Protein AF-A0A954BRY6-F1 (afdb_monomer_lite)

Structure (mmCIF, N/CA/C/O backbone):
data_AF-A0A954BRY6-F1
#
_entry.id   AF-A0A954BRY6-F1
#
loop_
_atom_site.group_PDB
_atom_site.id
_atom_site.type_symbol
_atom_site.label_atom_id
_atom_site.label_alt_id
_atom_site.label_comp_id
_atom_site.label_asym_id
_atom_site.label_entity_id
_atom_site.label_seq_id
_atom_site.pdbx_PDB_ins_code
_atom_site.Cartn_x
_atom_site.Cartn_y
_atom_site.Cartn_z
_atom_site.occupancy
_atom_site.B_iso_or_equiv
_atom_site.auth_seq_id
_atom_site.auth_comp_id
_atom_site.auth_asym_id
_atom_site.auth_atom_id
_atom_site.pdbx_PDB_model_num
ATOM 1 N N . HIS A 1 1 ? 6.129 7.386 0.259 1.00 39.84 1 HIS A N 1
ATOM 2 C CA . HIS A 1 1 ? 5.779 6.576 -0.924 1.00 39.84 1 HIS A CA 1
ATOM 3 C C . HIS A 1 1 ? 5.792 5.115 -0.520 1.00 39.84 1 HIS A C 1
ATOM 5 O O . HIS A 1 1 ? 6.694 4.724 0.211 1.00 39.84 1 HIS A O 1
ATOM 11 N N . LEU A 1 2 ? 4.766 4.359 -0.900 1.00 50.72 2 LEU A N 1
ATOM 12 C CA . LEU A 1 2 ? 4.715 2.910 -0.732 1.00 50.72 2 LEU A CA 1
ATOM 13 C C . LEU A 1 2 ? 5.018 2.281 -2.093 1.00 50.72 2 LEU A C 1
ATOM 15 O O . LEU A 1 2 ? 4.719 2.870 -3.123 1.00 50.72 2 LEU A O 1
ATOM 19 N N . ALA A 1 3 ? 5.596 1.094 -2.127 1.00 52.25 3 ALA A N 1
ATOM 20 C CA . ALA A 1 3 ? 5.706 0.333 -3.367 1.00 52.25 3 ALA A CA 1
ATOM 21 C C . ALA A 1 3 ? 5.063 -1.032 -3.137 1.00 52.25 3 ALA A C 1
ATOM 23 O O . ALA A 1 3 ? 5.158 -1.575 -2.034 1.00 52.25 3 ALA A O 1
ATOM 24 N N . LEU A 1 4 ? 4.327 -1.523 -4.138 1.00 57.06 4 LEU A N 1
ATOM 25 C CA . LEU A 1 4 ? 3.772 -2.872 -4.106 1.00 57.06 4 LEU A CA 1
ATOM 26 C C . LEU A 1 4 ? 4.875 -3.830 -4.526 1.00 57.06 4 LEU A C 1
ATOM 28 O O . LEU A 1 4 ? 5.443 -3.678 -5.605 1.00 57.06 4 LEU A O 1
ATOM 32 N N . TYR A 1 5 ? 5.147 -4.828 -3.701 1.00 57.94 5 TYR A N 1
ATOM 33 C CA . TYR A 1 5 ? 6.171 -5.816 -3.993 1.00 57.94 5 TYR A CA 1
ATOM 34 C C . TYR A 1 5 ? 5.522 -7.179 -4.233 1.00 57.94 5 TYR A C 1
ATOM 36 O O . TYR A 1 5 ? 4.689 -7.619 -3.437 1.00 57.94 5 TYR A O 1
ATOM 44 N N . ASN A 1 6 ? 5.853 -7.797 -5.369 1.00 55.78 6 ASN A N 1
ATOM 45 C CA . ASN A 1 6 ? 5.325 -9.092 -5.802 1.00 55.78 6 ASN A CA 1
ATOM 46 C C . ASN A 1 6 ? 6.016 -10.230 -5.032 1.00 55.78 6 ASN A C 1
ATOM 48 O O . ASN A 1 6 ? 7.211 -10.156 -4.762 1.00 55.78 6 ASN A O 1
ATOM 52 N N . LEU A 1 7 ? 5.258 -11.263 -4.670 1.00 46.88 7 LEU A N 1
ATOM 53 C CA . LEU A 1 7 ? 5.679 -12.320 -3.748 1.00 46.88 7 LEU A CA 1
ATOM 54 C C . LEU A 1 7 ? 5.651 -13.737 -4.303 1.00 46.88 7 LEU A C 1
ATOM 56 O O . LEU A 1 7 ? 6.231 -14.625 -3.685 1.00 46.88 7 LEU A O 1
ATOM 60 N N . THR A 1 8 ? 4.949 -13.999 -5.402 1.00 37.62 8 THR A N 1
ATOM 61 C CA . THR A 1 8 ? 4.598 -15.389 -5.737 1.00 37.62 8 THR A CA 1
ATOM 62 C C . THR A 1 8 ? 5.569 -16.076 -6.688 1.00 37.62 8 THR A C 1
ATOM 64 O O . THR A 1 8 ? 5.361 -17.241 -7.008 1.00 37.62 8 THR A O 1
ATOM 67 N N . GLY A 1 9 ? 6.638 -15.408 -7.140 1.00 37.47 9 GLY A N 1
ATOM 68 C CA . GLY A 1 9 ? 7.586 -16.010 -8.085 1.00 37.47 9 GLY A CA 1
ATOM 69 C C . GLY A 1 9 ? 6.944 -16.446 -9.410 1.00 37.47 9 GLY A C 1
ATOM 70 O O . GLY A 1 9 ? 7.569 -17.181 -10.170 1.00 37.47 9 GLY A O 1
ATOM 71 N N . ASP A 1 10 ? 5.709 -16.013 -9.696 1.00 36.56 10 ASP A N 1
ATOM 72 C CA . ASP A 1 10 ? 5.045 -16.258 -10.969 1.00 36.56 10 ASP A CA 1
ATOM 73 C C . ASP A 1 10 ? 5.555 -15.223 -11.991 1.00 36.56 10 ASP A C 1
ATOM 75 O O . ASP A 1 10 ? 5.266 -14.022 -11.856 1.00 36.56 10 ASP A O 1
ATOM 79 N N . PRO A 1 11 ? 6.320 -15.644 -13.016 1.00 33.19 11 PRO A N 1
ATOM 80 C CA . PRO A 1 11 ? 6.835 -14.739 -14.036 1.00 33.19 11 PRO A CA 1
ATOM 81 C C . PRO A 1 11 ? 5.713 -14.003 -14.786 1.00 33.19 11 PRO A C 1
ATOM 83 O O . PRO A 1 11 ? 5.933 -12.884 -15.243 1.00 33.19 11 PRO A O 1
ATOM 86 N N . GLY A 1 12 ? 4.489 -14.551 -14.850 1.00 35.12 12 GLY A N 1
ATOM 87 C CA . GLY A 1 12 ? 3.331 -13.868 -15.437 1.00 35.12 12 GLY A CA 1
ATOM 88 C C . GLY A 1 12 ? 2.906 -12.608 -14.672 1.00 35.12 12 GLY A C 1
ATOM 89 O O . GLY A 1 12 ? 2.455 -11.640 -15.280 1.00 35.12 12 GLY A O 1
ATOM 90 N N . LEU A 1 13 ? 3.119 -12.574 -13.353 1.00 38.00 13 LEU A N 1
ATOM 91 C CA . LEU A 1 13 ? 2.780 -11.442 -12.482 1.00 38.00 13 LEU A CA 1
ATOM 92 C C . LEU A 1 13 ? 3.909 -10.403 -12.388 1.00 38.00 13 LEU A C 1
ATOM 94 O O . LEU A 1 13 ? 3.647 -9.206 -12.260 1.00 38.00 13 LEU A O 1
ATOM 98 N N . GLN A 1 14 ? 5.168 -10.841 -12.513 1.00 37.81 14 GLN A N 1
ATOM 99 C CA . GLN A 1 14 ? 6.334 -9.957 -12.661 1.00 37.81 14 GLN A CA 1
ATOM 100 C C . GLN A 1 14 ? 6.226 -9.109 -13.941 1.00 37.81 14 GLN A C 1
ATOM 102 O O . GLN A 1 14 ? 6.621 -7.947 -13.953 1.00 37.81 14 GLN A O 1
ATOM 107 N N . ILE A 1 15 ? 5.617 -9.672 -14.989 1.00 37.69 15 ILE A N 1
ATOM 108 C CA . ILE A 1 15 ? 5.289 -8.991 -16.250 1.00 37.69 15 ILE A CA 1
ATOM 109 C C . ILE A 1 15 ? 4.098 -8.028 -16.085 1.00 37.69 15 ILE A C 1
ATOM 111 O O . ILE A 1 15 ? 4.031 -7.010 -16.772 1.00 37.69 15 ILE A O 1
ATOM 115 N N . GLN A 1 16 ? 3.184 -8.310 -15.153 1.00 44.75 16 GLN A N 1
ATOM 116 C CA . GLN A 1 16 ? 1.958 -7.537 -14.943 1.00 44.75 16 GLN A CA 1
ATOM 117 C C . GLN A 1 16 ? 2.152 -6.291 -14.062 1.00 44.75 16 GLN A C 1
ATOM 119 O O . GLN A 1 16 ? 1.659 -5.225 -14.420 1.00 44.75 16 GLN A O 1
ATOM 124 N N . TYR A 1 17 ? 2.912 -6.370 -12.963 1.00 51.97 17 TYR A N 1
ATOM 125 C CA . TYR A 1 17 ? 3.075 -5.253 -12.010 1.00 51.97 17 TYR A CA 1
ATOM 126 C C . TYR A 1 17 ? 4.510 -4.704 -11.832 1.00 51.97 17 TYR A C 1
ATOM 128 O O . TYR A 1 17 ? 4.836 -4.250 -10.734 1.00 51.97 17 TYR A O 1
ATOM 136 N N . PRO A 1 18 ? 5.400 -4.684 -12.847 1.00 48.47 18 PRO A N 1
ATOM 137 C CA . PRO A 1 18 ? 6.829 -4.439 -12.622 1.00 48.47 18 PRO A CA 1
ATOM 138 C C . PRO A 1 18 ? 7.170 -3.025 -12.124 1.00 48.47 18 PRO A C 1
ATOM 140 O O . PRO A 1 18 ? 8.295 -2.789 -11.694 1.00 48.47 18 PRO A O 1
ATOM 143 N N . LYS A 1 19 ? 6.240 -2.063 -12.214 1.00 60.91 19 LYS A N 1
ATOM 144 C CA . LYS A 1 19 ? 6.473 -0.645 -11.884 1.00 60.91 19 LYS A CA 1
ATOM 145 C C . LYS A 1 19 ? 5.212 0.016 -11.323 1.00 60.91 19 LYS A C 1
ATOM 147 O O . LYS A 1 19 ? 4.684 0.951 -11.928 1.00 60.91 19 LYS A O 1
ATOM 152 N N . LEU A 1 20 ? 4.674 -0.516 -10.228 1.00 63.78 20 LEU A N 1
ATOM 153 C CA . LEU A 1 20 ? 3.601 0.153 -9.493 1.00 63.78 20 LEU A CA 1
ATOM 154 C C . LEU A 1 20 ? 4.162 0.896 -8.283 1.00 63.78 20 LEU A C 1
ATOM 156 O O . LEU A 1 20 ? 4.573 0.283 -7.296 1.00 63.78 20 LEU A O 1
ATOM 160 N N . ASP A 1 21 ? 4.089 2.220 -8.337 1.00 65.81 21 ASP A N 1
ATOM 161 C CA . ASP A 1 21 ? 4.249 3.055 -7.157 1.00 65.81 21 ASP A CA 1
ATOM 162 C C . ASP A 1 21 ? 2.884 3.233 -6.501 1.00 65.81 21 ASP A C 1
ATOM 164 O O . ASP A 1 21 ? 1.918 3.696 -7.114 1.00 65.81 21 ASP A O 1
ATOM 168 N N . LEU A 1 22 ? 2.799 2.855 -5.230 1.00 65.44 22 LEU A N 1
ATOM 169 C CA . LEU A 1 22 ? 1.588 3.001 -4.448 1.00 65.44 22 LEU A CA 1
ATOM 170 C C . LEU A 1 22 ? 1.659 4.257 -3.593 1.00 65.44 22 LEU A C 1
ATOM 172 O O . LEU A 1 22 ? 2.606 4.540 -2.853 1.00 65.44 22 LEU A O 1
ATOM 176 N N . HIS A 1 23 ? 0.573 4.998 -3.621 1.00 64.50 23 HIS A N 1
ATOM 177 C CA . HIS A 1 23 ? 0.337 6.056 -2.677 1.00 64.50 23 HIS A CA 1
ATOM 178 C C . HIS A 1 23 ? -0.994 5.800 -1.995 1.00 64.50 23 HIS A C 1
ATOM 180 O O . HIS A 1 23 ? -2.059 6.047 -2.550 1.00 64.50 23 HIS A O 1
ATOM 186 N N . LEU A 1 24 ? -0.921 5.235 -0.792 1.00 64.19 24 LEU A N 1
ATOM 187 C CA . LEU A 1 24 ? -2.087 5.131 0.065 1.00 64.19 24 LEU A CA 1
ATOM 188 C C . LEU A 1 24 ? -2.219 6.440 0.837 1.00 64.19 24 LEU A C 1
ATOM 190 O O . LEU A 1 24 ? -1.376 6.747 1.682 1.00 64.19 24 LEU A O 1
ATOM 194 N N . GLU A 1 25 ? -3.278 7.181 0.543 1.00 64.25 25 GLU A N 1
ATOM 195 C CA . GLU A 1 25 ? -3.703 8.334 1.322 1.00 64.25 25 GLU A CA 1
ATOM 196 C C . GLU A 1 25 ? -4.941 7.920 2.11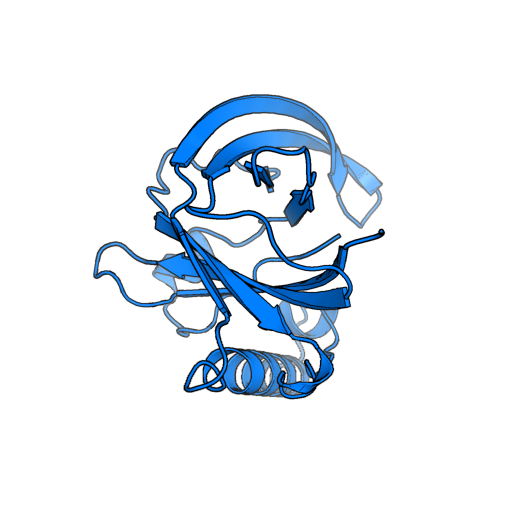5 1.00 64.25 25 GLU A C 1
ATOM 198 O O . GLU A 1 25 ? -6.053 7.800 1.602 1.00 64.25 25 GLU A O 1
ATOM 203 N N . ALA A 1 26 ? -4.737 7.655 3.400 1.00 59.75 26 ALA A N 1
ATOM 204 C CA . ALA A 1 26 ? -5.847 7.512 4.322 1.00 59.75 26 ALA A CA 1
ATOM 205 C C . ALA A 1 26 ? -6.227 8.912 4.818 1.00 59.75 26 ALA A C 1
ATOM 207 O O . ALA A 1 26 ? -5.526 9.508 5.638 1.00 59.75 26 ALA A O 1
ATOM 208 N N . THR A 1 27 ? -7.318 9.455 4.290 1.00 60.00 27 THR A N 1
ATOM 209 C CA . THR A 1 27 ? -7.958 10.665 4.804 1.00 60.00 27 THR A CA 1
ATOM 210 C C . THR A 1 27 ? -9.079 10.253 5.737 1.00 60.00 27 THR A C 1
ATOM 212 O O . THR A 1 27 ? -10.162 9.890 5.298 1.00 60.00 27 THR A O 1
ATOM 215 N N . GLN A 1 28 ? -8.848 10.336 7.045 1.00 54.88 28 GLN A N 1
ATOM 216 C CA . GLN A 1 28 ? -9.953 10.195 7.983 1.00 54.88 28 GLN A CA 1
ATOM 217 C C . GLN A 1 28 ? -10.753 11.499 8.029 1.00 54.88 28 GLN A C 1
ATOM 219 O O . GLN A 1 28 ? -10.394 12.432 8.746 1.00 54.88 28 GLN A O 1
ATOM 224 N N . GLY A 1 29 ? -11.819 11.562 7.233 1.00 56.94 29 GLY A N 1
ATOM 225 C CA . GLY A 1 29 ? -12.995 12.361 7.573 1.00 56.94 29 GLY A CA 1
ATOM 226 C C . GLY A 1 29 ? -13.837 11.650 8.640 1.00 56.94 29 GLY A C 1
ATOM 227 O O . GLY A 1 29 ? -13.535 10.516 9.025 1.00 56.94 29 GLY A O 1
ATOM 228 N N . ASP A 1 30 ? -14.925 12.282 9.089 1.00 57.56 30 ASP A N 1
ATOM 229 C CA . ASP A 1 30 ? -15.904 11.684 10.022 1.00 57.56 30 ASP A CA 1
ATOM 230 C C . ASP A 1 30 ? -16.539 10.379 9.488 1.00 57.56 30 ASP A C 1
ATOM 232 O O . ASP A 1 30 ? -17.213 9.648 10.212 1.00 57.56 30 ASP A O 1
ATOM 236 N N . ASP A 1 31 ? -16.331 10.075 8.208 1.00 66.44 31 ASP A N 1
ATOM 237 C CA . ASP A 1 31 ? -16.944 8.998 7.446 1.00 66.44 31 ASP A CA 1
ATOM 238 C C . ASP A 1 31 ? -16.022 7.801 7.150 1.00 66.44 31 ASP A C 1
ATOM 240 O O . ASP A 1 31 ? -16.503 6.805 6.610 1.00 66.44 31 ASP A O 1
ATOM 244 N N . GLY A 1 32 ? -14.736 7.843 7.523 1.00 73.62 32 GLY A N 1
ATOM 245 C CA . GLY A 1 32 ? -13.835 6.682 7.433 1.00 73.62 32 GLY A CA 1
ATOM 246 C C . GLY A 1 32 ? -13.473 6.235 6.006 1.00 73.62 32 GLY A C 1
ATOM 247 O O . GLY A 1 32 ? -13.329 5.031 5.762 1.00 73.62 32 GLY A O 1
ATOM 248 N N . GLU A 1 33 ? -13.347 7.174 5.063 1.00 83.06 33 GLU A N 1
ATOM 249 C CA . GLU A 1 33 ? -12.935 6.908 3.677 1.00 83.06 33 GLU A CA 1
ATOM 250 C C . GLU A 1 33 ? -11.422 6.620 3.543 1.00 83.06 33 GLU A C 1
ATOM 252 O O . GLU A 1 33 ? -10.577 7.204 4.218 1.00 83.06 33 GLU A O 1
ATOM 257 N N . PHE A 1 34 ? -11.065 5.706 2.640 1.00 80.81 34 PHE A N 1
ATOM 258 C CA . PHE A 1 34 ? -9.689 5.400 2.246 1.00 80.81 34 PHE A CA 1
ATOM 259 C C . PHE A 1 34 ? -9.527 5.637 0.752 1.00 80.81 34 PHE A C 1
ATOM 261 O O . PHE A 1 34 ? -10.287 5.077 -0.041 1.00 80.81 34 PHE A O 1
ATOM 268 N N . THR A 1 35 ? -8.487 6.382 0.369 1.00 8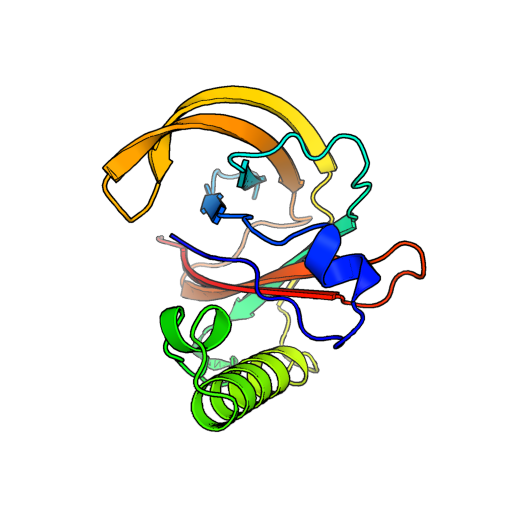0.50 35 THR A N 1
ATOM 269 C CA . THR A 1 35 ? -8.102 6.558 -1.033 1.00 80.50 35 THR A CA 1
ATOM 270 C C . THR A 1 35 ? -6.765 5.873 -1.299 1.00 80.50 35 THR A C 1
ATOM 272 O O . THR A 1 35 ? -5.731 6.182 -0.706 1.00 80.50 35 THR A O 1
ATOM 275 N N . LEU A 1 36 ? -6.763 4.926 -2.229 1.00 78.44 36 LEU A N 1
ATOM 276 C CA . LEU A 1 36 ? -5.545 4.327 -2.756 1.00 78.44 36 LEU A CA 1
ATOM 277 C C . LEU A 1 36 ? -5.298 4.887 -4.154 1.00 78.44 36 LEU A C 1
ATOM 279 O O . LEU A 1 36 ? -6.089 4.682 -5.070 1.00 78.44 36 LEU A O 1
ATOM 283 N N . THR A 1 37 ? -4.173 5.570 -4.318 1.00 79.25 37 THR A N 1
ATOM 284 C CA . THR A 1 37 ? -3.679 6.007 -5.620 1.00 79.25 37 THR A CA 1
ATOM 285 C C . THR A 1 37 ? -2.557 5.085 -6.062 1.00 79.25 37 THR A C 1
ATOM 287 O O . THR A 1 37 ? -1.589 4.859 -5.339 1.00 79.25 37 THR A O 1
ATOM 290 N N . ILE A 1 38 ? -2.655 4.577 -7.281 1.00 77.31 38 ILE A N 1
ATOM 291 C CA . ILE A 1 38 ? -1.625 3.754 -7.911 1.00 77.31 38 ILE A CA 1
ATOM 292 C C . ILE A 1 38 ? -1.070 4.533 -9.086 1.00 77.31 38 ILE A C 1
ATOM 294 O O . ILE A 1 38 ? -1.837 5.031 -9.903 1.00 77.31 38 ILE A O 1
ATOM 298 N N . SER A 1 39 ? 0.249 4.660 -9.169 1.00 76.25 39 SER A N 1
ATOM 299 C CA . SER A 1 39 ? 0.930 5.306 -10.288 1.00 76.25 39 SER A CA 1
ATOM 300 C C . SER A 1 39 ? 1.802 4.298 -11.021 1.00 76.25 39 SER A C 1
ATOM 302 O O . SER A 1 39 ? 2.505 3.507 -10.394 1.00 76.25 39 SER A O 1
ATOM 304 N N . SER A 1 40 ? 1.768 4.329 -12.350 1.00 74.81 40 SER A N 1
ATOM 305 C CA . SER A 1 40 ? 2.624 3.484 -13.177 1.00 74.81 40 SER A CA 1
ATOM 306 C C . SER A 1 40 ? 3.073 4.201 -14.448 1.00 74.81 40 SER A C 1
ATOM 308 O O . SER A 1 40 ? 2.267 4.901 -15.063 1.00 74.81 40 SER A O 1
ATOM 310 N N . PRO A 1 41 ? 4.329 4.016 -14.894 1.00 71.81 41 PRO A N 1
ATOM 311 C CA . PRO A 1 41 ? 4.771 4.479 -16.208 1.00 71.81 41 PRO A CA 1
ATOM 312 C C . PRO A 1 41 ? 4.154 3.668 -17.362 1.00 71.81 41 PRO A C 1
ATOM 314 O O . PRO A 1 41 ? 4.257 4.075 -18.515 1.00 71.81 41 PRO A O 1
ATOM 317 N N . SER A 1 42 ? 3.511 2.533 -17.071 1.00 70.69 42 SER A N 1
ATOM 318 C CA . SER A 1 42 ? 2.812 1.698 -18.050 1.00 70.69 42 SER A CA 1
ATOM 319 C C . SER A 1 42 ? 1.308 1.729 -17.789 1.00 70.69 42 SER A C 1
ATOM 321 O O . SER A 1 42 ? 0.872 1.750 -16.641 1.00 70.69 42 SER A O 1
ATOM 323 N N . ARG A 1 43 ? 0.483 1.697 -18.844 1.00 66.62 43 ARG A N 1
ATOM 324 C CA . ARG A 1 43 ? -0.961 1.493 -18.653 1.00 66.62 43 ARG A CA 1
ATOM 325 C C . ARG A 1 43 ? -1.207 0.099 -18.081 1.00 66.62 43 ARG A C 1
ATOM 327 O O . ARG A 1 43 ? -0.715 -0.880 -18.628 1.00 66.62 43 ARG A O 1
ATOM 334 N N . THR A 1 44 ? -2.049 0.006 -17.063 1.00 64.50 44 THR A N 1
ATOM 335 C CA . THR A 1 44 ? -2.434 -1.251 -16.410 1.00 64.50 44 THR A CA 1
ATOM 336 C C . THR A 1 44 ? -3.703 -1.859 -17.018 1.00 64.50 44 THR A C 1
ATOM 338 O O . THR A 1 44 ? -4.469 -2.498 -16.311 1.00 64.50 44 THR A O 1
ATOM 341 N N . LYS A 1 45 ? -3.979 -1.628 -18.312 1.00 54.72 45 LYS A N 1
ATOM 342 C CA . LYS A 1 45 ? -5.263 -1.991 -18.955 1.00 54.72 45 LYS A CA 1
ATOM 343 C C . LYS A 1 45 ? -5.593 -3.488 -18.914 1.00 54.72 45 LYS A C 1
ATOM 345 O O . LYS A 1 45 ? -6.764 -3.831 -19.001 1.00 54.72 45 LYS A O 1
ATOM 350 N N . ASP A 1 46 ? -4.578 -4.333 -18.759 1.00 53.44 46 ASP A N 1
ATOM 351 C CA . ASP A 1 46 ? -4.721 -5.792 -18.683 1.00 53.44 46 ASP A CA 1
ATOM 352 C C . ASP A 1 46 ? -4.688 -6.316 -17.239 1.00 53.44 46 ASP A C 1
ATOM 354 O O . ASP A 1 46 ? -4.685 -7.523 -17.000 1.00 53.44 46 ASP A O 1
ATOM 358 N N . LEU A 1 47 ? -4.630 -5.407 -16.266 1.00 56.91 47 LEU A N 1
ATOM 359 C CA . LEU A 1 47 ? -4.641 -5.722 -14.852 1.00 56.91 47 LEU A CA 1
ATOM 360 C C . LEU A 1 47 ? -6.065 -5.488 -14.357 1.00 56.91 47 LEU A C 1
ATOM 362 O O . LEU A 1 47 ? -6.526 -4.349 -14.325 1.00 56.91 47 LEU A O 1
ATOM 366 N N . ASP A 1 48 ? -6.724 -6.557 -13.918 1.00 61.09 48 ASP A N 1
ATOM 367 C CA . ASP A 1 48 ? -7.946 -6.489 -13.107 1.00 61.09 48 ASP A CA 1
ATOM 368 C C . ASP A 1 48 ? -7.629 -6.852 -11.638 1.00 61.09 48 ASP A C 1
ATOM 370 O O . ASP A 1 48 ? -8.062 -7.895 -11.140 1.00 61.09 48 ASP A O 1
ATOM 374 N N . PRO A 1 49 ? -6.763 -6.083 -10.940 1.00 67.25 49 PRO A N 1
ATOM 375 C CA . PRO A 1 49 ? -6.389 -6.377 -9.570 1.00 67.25 49 PRO A CA 1
ATOM 376 C C . PRO A 1 49 ? -7.526 -6.037 -8.619 1.00 67.25 49 PRO A C 1
ATOM 378 O O . PRO A 1 49 ? -8.010 -4.905 -8.543 1.00 67.25 49 PRO A O 1
ATOM 381 N N . GLU A 1 50 ? -7.859 -7.000 -7.772 1.00 76.50 50 GLU A N 1
ATOM 382 C CA . GLU A 1 50 ? -8.648 -6.729 -6.584 1.00 76.50 50 GLU A CA 1
ATOM 383 C C . GLU A 1 50 ? -7.715 -6.262 -5.456 1.00 76.50 50 GLU A C 1
ATOM 385 O O . GLU A 1 50 ? -6.923 -7.045 -4.923 1.00 76.50 50 GLU A O 1
ATOM 390 N N . PHE A 1 51 ? -7.816 -4.986 -5.074 1.00 81.50 51 PHE A N 1
ATOM 391 C CA . PHE A 1 51 ? -7.050 -4.418 -3.966 1.00 81.50 51 PHE A CA 1
ATOM 392 C C . PHE A 1 51 ? -7.835 -4.414 -2.660 1.00 81.50 51 PHE A C 1
ATOM 394 O O . PHE A 1 51 ? -9.023 -4.087 -2.597 1.00 81.50 51 PHE A O 1
ATOM 401 N N . TRP A 1 52 ? -7.118 -4.705 -1.584 1.00 85.25 52 TRP A N 1
ATOM 402 C CA . TRP A 1 52 ? -7.639 -4.676 -0.229 1.00 85.25 52 TRP A CA 1
ATOM 403 C C . TRP A 1 52 ? -6.684 -3.957 0.706 1.00 85.25 52 TRP A C 1
ATOM 405 O O . TRP A 1 52 ? -5.464 -4.017 0.541 1.00 85.25 52 TRP A O 1
ATOM 415 N N . VAL A 1 53 ? -7.261 -3.339 1.731 1.00 84.69 53 VAL A N 1
ATOM 416 C CA . VAL A 1 53 ? -6.536 -2.718 2.834 1.00 84.69 53 VAL A CA 1
ATOM 417 C C . VAL A 1 53 ? -6.882 -3.454 4.124 1.00 84.69 53 VAL A C 1
ATOM 419 O O . VAL A 1 53 ? -8.048 -3.578 4.498 1.00 84.69 53 VAL A O 1
ATOM 422 N N . GLU A 1 54 ? -5.854 -3.949 4.802 1.00 86.88 54 GLU A N 1
ATOM 423 C CA . GLU A 1 54 ? -5.916 -4.476 6.162 1.00 86.88 54 GLU A CA 1
ATOM 424 C C . GLU A 1 54 ? -5.360 -3.436 7.135 1.00 86.88 54 GLU A C 1
ATOM 426 O O . GLU A 1 54 ? -4.245 -2.942 6.972 1.00 86.88 54 GLU A O 1
ATOM 431 N N . VAL A 1 55 ? -6.139 -3.115 8.165 1.00 85.00 55 VAL A N 1
ATOM 432 C CA . VAL A 1 55 ? -5.804 -2.132 9.197 1.00 85.00 55 VAL A CA 1
ATOM 433 C C . VAL A 1 55 ? -5.518 -2.863 10.500 1.00 85.00 55 VAL A C 1
ATOM 435 O O . VAL A 1 55 ? -6.330 -3.658 10.968 1.00 85.00 55 VAL A O 1
ATOM 438 N N . THR A 1 56 ? -4.369 -2.596 11.112 1.00 86.56 56 THR A N 1
ATOM 439 C CA . THR A 1 56 ? -3.961 -3.192 12.395 1.00 86.56 56 THR A CA 1
ATOM 440 C C . THR A 1 56 ? -3.467 -2.096 13.327 1.00 86.56 56 THR A C 1
ATOM 442 O O . THR A 1 56 ? -2.742 -1.214 12.875 1.00 86.56 56 THR A O 1
ATOM 445 N N . ARG A 1 57 ? -3.812 -2.123 14.623 1.00 83.94 57 ARG A N 1
ATOM 446 C CA . ARG A 1 57 ? -3.201 -1.187 15.588 1.00 83.94 57 ARG A CA 1
ATOM 447 C C . ARG A 1 57 ? -1.698 -1.439 15.673 1.00 83.94 57 ARG A C 1
ATOM 449 O O . ARG A 1 57 ? -1.275 -2.584 15.788 1.00 83.94 57 ARG A O 1
ATOM 456 N N . SER A 1 58 ? -0.883 -0.389 15.688 1.00 81.75 58 SER A N 1
ATOM 457 C CA . SER A 1 58 ? 0.581 -0.525 15.708 1.00 81.75 58 SER A CA 1
ATOM 458 C C . SER A 1 58 ? 1.089 -1.300 16.923 1.00 81.75 58 SER A C 1
ATOM 460 O O . SER A 1 58 ? 1.987 -2.116 16.783 1.00 81.75 58 SER A O 1
ATOM 462 N N . SER A 1 59 ? 0.466 -1.134 18.096 1.00 79.56 59 SER A N 1
ATOM 463 C CA . SER A 1 59 ? 0.796 -1.901 19.314 1.00 79.56 59 SER A CA 1
ATOM 464 C C . SER A 1 59 ? 0.509 -3.403 19.209 1.00 79.56 59 SER A C 1
ATOM 466 O O . SER A 1 59 ? 0.950 -4.196 20.038 1.00 79.56 59 SER A O 1
ATOM 468 N N . GLN A 1 60 ? -0.280 -3.788 18.214 1.00 77.75 60 GLN A N 1
ATOM 469 C CA . GLN A 1 60 ? -0.707 -5.147 17.944 1.00 77.75 60 GLN A CA 1
ATOM 470 C C . GLN A 1 60 ? 0.000 -5.727 16.712 1.00 77.75 60 GLN A C 1
ATOM 472 O O . GLN A 1 60 ? 0.112 -6.948 16.601 1.00 77.75 60 GLN A O 1
ATOM 477 N N . ALA A 1 61 ? 0.501 -4.878 15.817 1.00 71.81 61 ALA A N 1
ATOM 478 C CA . ALA A 1 61 ? 1.211 -5.284 14.618 1.00 71.81 61 ALA A CA 1
ATOM 479 C C . ALA A 1 61 ? 2.563 -5.932 14.952 1.00 71.81 61 ALA A C 1
ATOM 481 O O . ALA A 1 61 ? 3.262 -5.522 15.876 1.00 71.81 61 ALA A O 1
ATOM 482 N N . HIS A 1 62 ? 2.948 -6.932 14.159 1.00 70.25 62 HIS A N 1
ATOM 483 C CA . HIS A 1 62 ? 4.353 -7.314 14.064 1.00 70.25 62 HIS A CA 1
ATOM 484 C C . HIS A 1 62 ? 5.132 -6.197 13.368 1.00 70.25 62 HIS A C 1
ATOM 486 O O . HIS A 1 62 ? 4.596 -5.552 12.460 1.00 70.25 62 HIS A O 1
ATOM 492 N N . ASP A 1 63 ? 6.394 -6.012 13.757 1.00 69.69 63 ASP A N 1
ATOM 493 C CA . ASP A 1 63 ? 7.273 -5.051 13.100 1.00 69.69 63 ASP A CA 1
ATOM 494 C C . ASP A 1 63 ? 7.346 -5.339 11.597 1.00 69.69 63 ASP A C 1
ATOM 496 O O . ASP A 1 63 ? 7.617 -6.465 11.167 1.00 69.69 63 ASP A O 1
ATOM 500 N N . VAL A 1 64 ? 7.094 -4.301 10.796 1.00 71.88 64 VAL A N 1
ATOM 501 C CA . VAL A 1 64 ? 7.314 -4.355 9.351 1.00 71.88 64 VAL A CA 1
ATOM 502 C C . VAL A 1 64 ? 8.817 -4.367 9.134 1.00 71.88 64 VAL A C 1
ATOM 504 O O . VAL A 1 64 ? 9.509 -3.407 9.470 1.00 71.88 64 VAL A O 1
ATOM 507 N N . LYS A 1 65 ? 9.323 -5.467 8.587 1.00 75.50 65 LYS A N 1
ATOM 508 C CA . LYS A 1 65 ? 10.739 -5.600 8.270 1.00 75.50 65 LYS A CA 1
ATOM 509 C C . LYS A 1 65 ? 11.054 -4.768 7.034 1.00 75.50 65 LYS A C 1
ATOM 511 O O . LYS A 1 65 ? 10.434 -4.955 5.987 1.00 75.50 65 LYS A O 1
ATOM 516 N N . GLU A 1 66 ? 12.012 -3.865 7.172 1.00 75.50 66 GLU A N 1
ATOM 517 C CA . GLU A 1 66 ? 12.533 -3.076 6.061 1.00 75.50 66 GLU A CA 1
ATOM 518 C C . GLU A 1 66 ? 13.440 -3.932 5.173 1.00 75.50 66 GLU A C 1
ATOM 520 O O . GLU A 1 66 ? 14.104 -4.865 5.634 1.00 75.50 66 GLU A O 1
ATOM 525 N N . PHE A 1 67 ? 13.475 -3.598 3.890 1.00 73.38 67 PHE A N 1
ATOM 526 C CA . PHE A 1 67 ? 14.394 -4.183 2.927 1.00 73.38 67 PHE A CA 1
ATOM 527 C C . PHE A 1 67 ? 14.817 -3.124 1.912 1.00 73.38 67 PHE A C 1
ATOM 529 O O . PHE A 1 67 ? 14.145 -2.106 1.735 1.00 73.38 67 PHE A O 1
ATOM 536 N N . ASP A 1 68 ? 15.939 -3.375 1.247 1.00 73.31 68 ASP A N 1
ATOM 537 C CA . ASP A 1 68 ? 16.422 -2.511 0.181 1.00 73.31 68 ASP A CA 1
ATOM 538 C C . ASP A 1 68 ? 15.640 -2.781 -1.110 1.00 73.31 68 ASP A C 1
ATOM 540 O O . ASP A 1 68 ? 15.744 -3.859 -1.696 1.00 73.31 68 ASP A O 1
ATOM 544 N N . LYS A 1 69 ? 14.861 -1.793 -1.565 1.00 68.62 69 LYS A N 1
ATOM 545 C CA . LYS A 1 69 ? 14.125 -1.853 -2.836 1.00 68.62 69 LYS A CA 1
ATOM 546 C C . LYS A 1 69 ? 15.056 -2.130 -4.019 1.00 68.62 69 LYS A C 1
ATOM 548 O O . LYS A 1 69 ? 14.662 -2.866 -4.920 1.00 68.62 69 LYS A O 1
ATOM 553 N N . ALA A 1 70 ? 16.266 -1.563 -4.026 1.00 72.38 70 ALA A N 1
ATOM 554 C CA . ALA A 1 70 ? 17.200 -1.719 -5.139 1.00 72.38 70 ALA A CA 1
ATOM 555 C C . ALA A 1 70 ? 17.643 -3.179 -5.316 1.00 72.38 70 ALA A C 1
ATOM 557 O O . ALA A 1 70 ? 17.949 -3.601 -6.431 1.00 72.38 70 ALA A O 1
ATOM 558 N N . ALA A 1 71 ? 17.595 -3.976 -4.242 1.00 76.75 71 ALA A N 1
ATOM 559 C CA . ALA A 1 71 ? 17.900 -5.401 -4.289 1.00 76.75 71 ALA A CA 1
ATOM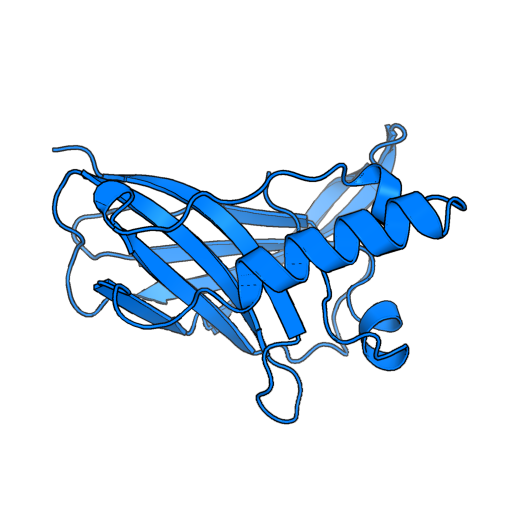 560 C C . ALA A 1 71 ? 16.893 -6.207 -5.128 1.00 76.75 71 ALA A C 1
ATOM 562 O O . ALA A 1 71 ? 17.245 -7.268 -5.630 1.00 76.75 71 ALA A O 1
ATOM 563 N N . LEU A 1 72 ? 15.661 -5.717 -5.320 1.00 70.00 72 LEU A N 1
ATOM 564 C CA . LEU A 1 72 ? 14.656 -6.407 -6.140 1.00 70.00 72 LEU A CA 1
ATOM 565 C C . LEU A 1 72 ? 14.891 -6.259 -7.643 1.00 70.00 72 LEU A C 1
ATOM 567 O O . LEU A 1 72 ? 14.445 -7.097 -8.422 1.00 70.00 72 LEU A O 1
ATOM 571 N N . THR A 1 73 ? 15.548 -5.175 -8.051 1.00 65.50 73 THR A N 1
ATOM 572 C CA . THR A 1 73 ? 15.769 -4.829 -9.461 1.00 65.50 73 THR A CA 1
ATOM 573 C C . THR A 1 73 ? 17.229 -4.961 -9.884 1.00 65.50 73 THR A C 1
ATOM 575 O O . THR A 1 73 ? 17.545 -4.682 -11.036 1.00 65.50 73 THR A O 1
ATOM 578 N N . GLY A 1 74 ? 18.118 -5.321 -8.957 1.00 66.31 74 GLY A N 1
ATOM 579 C CA . GLY A 1 74 ? 19.541 -5.520 -9.212 1.00 66.31 74 GLY A CA 1
ATOM 580 C C . GLY A 1 74 ? 19.884 -6.942 -9.664 1.00 66.31 74 GLY A C 1
ATOM 581 O O . GLY A 1 74 ? 19.092 -7.873 -9.519 1.00 66.31 74 GLY A O 1
ATOM 582 N N . ASP A 1 75 ? 21.109 -7.105 -10.161 1.00 76.19 75 ASP A N 1
ATOM 583 C CA . ASP A 1 75 ? 21.625 -8.382 -10.676 1.00 76.19 75 ASP A CA 1
ATOM 584 C C . ASP A 1 75 ? 22.167 -9.323 -9.573 1.00 76.19 75 ASP A C 1
ATOM 586 O O . ASP A 1 75 ? 22.601 -10.438 -9.857 1.00 76.19 75 ASP A O 1
ATOM 590 N N . ASP A 1 76 ? 22.169 -8.892 -8.304 1.00 84.88 76 ASP A N 1
ATOM 591 C CA . ASP A 1 76 ? 22.601 -9.718 -7.169 1.00 84.88 76 ASP A CA 1
ATOM 592 C C . ASP A 1 76 ? 21.459 -10.627 -6.693 1.00 84.88 76 ASP A C 1
ATOM 594 O O . ASP A 1 76 ? 20.617 -10.243 -5.876 1.00 84.88 76 ASP A O 1
ATOM 598 N N . ASP A 1 77 ? 21.466 -11.870 -7.177 1.00 79.00 77 ASP A N 1
ATOM 599 C CA . ASP A 1 77 ? 20.482 -12.899 -6.828 1.00 79.00 77 ASP A CA 1
ATOM 600 C C . ASP A 1 77 ? 20.358 -13.144 -5.314 1.00 79.00 77 ASP A C 1
ATOM 602 O O . ASP A 1 77 ? 19.272 -13.456 -4.822 1.00 79.00 77 ASP A O 1
ATOM 606 N N . LYS A 1 78 ? 21.445 -12.995 -4.543 1.00 85.88 78 LYS A N 1
ATOM 607 C CA . LYS A 1 78 ? 21.426 -13.221 -3.091 1.00 85.88 78 LYS A CA 1
ATOM 608 C C . LYS A 1 78 ? 20.785 -12.044 -2.363 1.00 85.88 78 LYS A C 1
ATOM 610 O O . LYS A 1 78 ? 20.042 -12.251 -1.400 1.00 85.88 78 LYS A O 1
ATOM 615 N N . ALA A 1 79 ? 21.072 -10.821 -2.802 1.00 80.00 79 ALA A N 1
ATOM 616 C CA . ALA A 1 79 ? 20.401 -9.630 -2.296 1.00 80.00 79 ALA A CA 1
ATOM 617 C C . ALA A 1 79 ? 18.903 -9.663 -2.634 1.00 80.00 79 ALA A C 1
ATOM 619 O O . ALA A 1 79 ? 18.082 -9.404 -1.750 1.00 80.00 79 ALA A O 1
ATOM 620 N N . ARG A 1 80 ? 18.555 -10.069 -3.863 1.00 77.62 80 ARG A N 1
ATOM 621 C CA . ARG A 1 80 ? 17.170 -10.246 -4.310 1.00 77.62 80 ARG A CA 1
ATOM 622 C C . ARG A 1 80 ? 16.423 -11.266 -3.457 1.00 77.62 80 ARG A C 1
ATOM 624 O O . ARG A 1 80 ? 15.404 -10.915 -2.870 1.00 77.62 80 ARG A O 1
ATOM 631 N N . ALA A 1 81 ? 16.971 -12.470 -3.284 1.00 78.69 81 ALA A N 1
ATOM 632 C CA . ALA A 1 81 ? 16.356 -13.512 -2.458 1.00 78.69 81 ALA A CA 1
ATOM 633 C C . ALA A 1 81 ? 16.135 -13.054 -1.004 1.00 78.69 81 ALA A C 1
ATOM 635 O O . ALA A 1 81 ? 15.077 -13.281 -0.424 1.00 78.69 81 ALA A O 1
ATOM 636 N N . LYS A 1 82 ? 17.096 -12.328 -0.414 1.00 83.00 82 LYS A N 1
ATOM 637 C CA . LYS A 1 82 ? 16.940 -11.768 0.938 1.00 83.00 82 LYS A CA 1
ATOM 638 C C . LYS A 1 82 ? 15.811 -10.733 1.010 1.00 83.00 82 LYS A C 1
ATOM 640 O O . LYS A 1 82 ? 15.110 -10.670 2.020 1.00 83.00 82 LYS A O 1
ATOM 645 N N . ALA A 1 83 ? 15.657 -9.898 -0.016 1.00 77.19 83 ALA A N 1
ATOM 646 C CA . ALA A 1 83 ? 14.553 -8.948 -0.090 1.00 77.19 83 ALA A CA 1
ATOM 647 C C . ALA A 1 83 ? 13.207 -9.680 -0.226 1.00 77.19 83 ALA A C 1
ATOM 649 O O . ALA A 1 83 ? 12.281 -9.380 0.524 1.00 77.19 83 ALA A O 1
ATOM 650 N N . GLU A 1 84 ? 13.125 -10.693 -1.091 1.00 76.38 84 GLU A N 1
ATOM 651 C CA . GLU A 1 84 ? 11.947 -11.556 -1.260 1.00 76.38 84 GLU A CA 1
ATOM 652 C C . GLU A 1 84 ? 11.547 -12.254 0.054 1.00 76.38 84 GLU A C 1
ATOM 654 O O . GLU A 1 84 ? 10.380 -12.192 0.445 1.00 76.38 84 GLU A O 1
ATOM 659 N N . ASP A 1 85 ? 12.507 -12.803 0.808 1.00 79.19 85 ASP A N 1
ATOM 660 C CA . ASP A 1 85 ? 12.273 -13.413 2.127 1.00 79.19 85 ASP A CA 1
ATOM 661 C C . ASP A 1 85 ? 11.683 -12.417 3.141 1.00 79.19 85 ASP A C 1
ATOM 663 O O . ASP A 1 85 ? 10.786 -12.747 3.927 1.00 79.19 85 ASP A O 1
ATOM 667 N N . VAL A 1 86 ? 12.180 -11.175 3.144 1.00 77.75 86 VAL A N 1
ATOM 668 C CA . VAL A 1 86 ? 11.664 -10.113 4.019 1.00 77.75 86 VAL A CA 1
ATOM 669 C C . VAL A 1 86 ? 10.225 -9.756 3.651 1.00 77.75 86 VAL A C 1
ATOM 671 O O . VAL A 1 86 ? 9.375 -9.631 4.540 1.00 77.75 86 VAL A O 1
ATOM 674 N N . ILE A 1 87 ? 9.930 -9.628 2.357 1.00 72.56 87 ILE A N 1
ATOM 675 C CA . ILE A 1 87 ? 8.571 -9.358 1.884 1.00 72.56 87 ILE A CA 1
ATOM 676 C C . ILE A 1 87 ? 7.657 -10.530 2.277 1.00 72.56 87 ILE A C 1
ATOM 678 O O . ILE A 1 87 ? 6.561 -10.300 2.794 1.00 72.56 87 ILE A O 1
ATOM 682 N N . ALA A 1 88 ? 8.111 -11.779 2.118 1.00 72.00 88 ALA A N 1
ATOM 683 C CA . ALA A 1 88 ? 7.325 -12.970 2.440 1.00 72.00 88 ALA A CA 1
ATOM 684 C C . ALA A 1 88 ? 6.989 -13.023 3.936 1.00 72.00 88 ALA A C 1
ATOM 686 O O . ALA A 1 88 ? 5.844 -13.280 4.320 1.00 72.00 88 ALA A O 1
ATOM 687 N N . ALA A 1 89 ? 7.955 -12.671 4.788 1.00 74.31 89 ALA A N 1
ATOM 688 C CA . ALA A 1 89 ? 7.740 -12.545 6.224 1.00 74.31 89 ALA A CA 1
ATOM 689 C C . ALA A 1 89 ? 6.709 -11.454 6.574 1.00 74.31 89 ALA A C 1
ATOM 691 O O . ALA A 1 89 ? 5.894 -11.640 7.477 1.00 74.31 89 ALA A O 1
ATOM 692 N N . ASN A 1 90 ? 6.702 -10.324 5.862 1.00 71.88 90 ASN A N 1
ATOM 693 C CA . ASN A 1 90 ? 5.714 -9.263 6.083 1.00 71.88 90 ASN A CA 1
ATOM 694 C C . ASN A 1 90 ? 4.291 -9.667 5.633 1.00 71.88 90 ASN A C 1
ATOM 696 O O . ASN A 1 90 ? 3.303 -9.213 6.231 1.00 71.88 90 ASN A O 1
ATOM 700 N N . HIS A 1 91 ? 4.199 -10.541 4.624 1.00 65.19 91 HIS A N 1
ATOM 701 C CA . HIS A 1 91 ? 2.958 -11.043 4.034 1.00 65.19 91 HIS A CA 1
ATOM 702 C C . HIS A 1 91 ? 2.275 -12.142 4.857 1.00 65.19 91 HIS A C 1
ATOM 704 O O . HIS A 1 91 ? 1.062 -12.090 5.063 1.00 65.19 91 HIS A O 1
ATOM 710 N N . ALA A 1 92 ? 3.049 -13.109 5.362 1.00 57.84 92 ALA A N 1
ATOM 711 C CA . ALA A 1 92 ? 2.533 -14.242 6.134 1.00 57.84 92 ALA A CA 1
ATOM 712 C C . ALA A 1 92 ? 1.935 -13.828 7.493 1.00 57.84 92 ALA A C 1
ATOM 714 O O . ALA A 1 92 ? 1.017 -14.473 7.994 1.00 57.84 92 ALA A O 1
ATOM 715 N N . ASN A 1 93 ? 2.397 -12.715 8.070 1.00 56.06 93 ASN A N 1
ATOM 716 C CA . ASN A 1 93 ? 1.975 -12.225 9.389 1.00 56.06 93 ASN A CA 1
ATOM 717 C C . ASN A 1 93 ? 0.629 -11.468 9.365 1.00 56.06 93 ASN A C 1
ATOM 719 O O . ASN A 1 93 ? 0.480 -10.408 9.977 1.00 56.06 93 ASN A O 1
ATOM 723 N N . SER A 1 94 ? -0.346 -11.976 8.617 1.00 53.47 94 SER A N 1
ATOM 724 C CA . SER A 1 94 ? -1.741 -11.528 8.620 1.00 53.47 94 SER A CA 1
ATOM 725 C C . SER A 1 94 ? -2.566 -12.657 9.221 1.00 53.47 94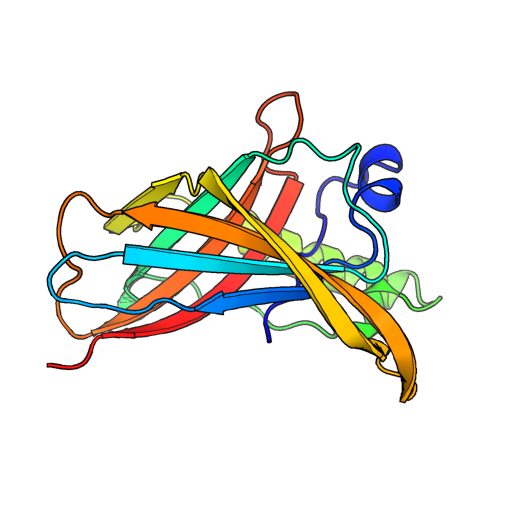 SER A C 1
ATOM 727 O O . SER A 1 94 ? -3.087 -13.483 8.485 1.00 53.47 94 SER A O 1
ATOM 729 N N . ASN A 1 95 ? -2.596 -12.740 10.552 1.00 51.66 95 ASN A N 1
ATOM 730 C CA . ASN A 1 95 ? -3.651 -13.418 11.303 1.00 51.66 95 ASN A CA 1
ATOM 731 C C . ASN A 1 95 ? -3.680 -12.884 12.750 1.00 51.66 95 ASN A C 1
ATOM 733 O O . ASN A 1 95 ? -2.639 -12.679 13.369 1.00 51.66 95 ASN A O 1
ATOM 737 N N . ASP A 1 96 ? -4.901 -12.617 13.222 1.00 53.16 96 ASP A N 1
ATOM 738 C CA . ASP A 1 96 ? -5.353 -12.375 14.609 1.00 53.16 96 ASP A CA 1
ATOM 739 C C . ASP A 1 96 ? -5.483 -10.942 15.150 1.00 53.16 96 ASP A C 1
ATOM 741 O O . ASP A 1 96 ? -6.044 -10.769 16.231 1.00 53.16 96 ASP A O 1
ATOM 745 N N . LYS A 1 97 ? -5.041 -9.890 14.447 1.00 71.12 97 LYS A N 1
ATOM 746 C CA . LYS A 1 97 ? -5.084 -8.518 15.018 1.00 71.12 97 LYS A CA 1
ATOM 747 C C . LYS A 1 97 ? -5.569 -7.415 14.074 1.00 71.12 97 LYS A C 1
ATOM 749 O O . LYS A 1 97 ? -5.407 -6.227 14.354 1.00 71.12 97 LYS A O 1
ATOM 754 N N . VAL A 1 98 ? -6.175 -7.803 12.956 1.00 80.38 98 VAL A N 1
ATOM 755 C CA . VAL A 1 98 ? -6.781 -6.863 12.009 1.00 80.38 98 VAL A CA 1
ATOM 756 C C . VAL A 1 98 ? -8.030 -6.261 12.652 1.00 80.38 98 VAL A C 1
ATOM 758 O O . VAL A 1 98 ? -8.961 -6.984 12.992 1.00 80.38 98 VAL A O 1
ATOM 761 N N . VAL A 1 99 ? -8.045 -4.940 12.821 1.00 84.12 99 VAL A N 1
ATOM 762 C CA . VAL A 1 99 ? -9.197 -4.211 13.377 1.00 84.12 99 VAL A CA 1
ATOM 763 C C . VAL A 1 99 ? -10.205 -3.830 12.300 1.00 84.12 99 VAL A C 1
ATOM 765 O O . VAL A 1 99 ? -11.378 -3.647 12.603 1.00 84.12 99 VAL A O 1
ATOM 768 N N . ALA A 1 100 ? -9.761 -3.729 11.045 1.00 84.81 100 ALA A N 1
ATOM 769 C CA . ALA A 1 100 ? -10.636 -3.520 9.906 1.00 84.81 100 ALA A CA 1
ATOM 770 C C . ALA A 1 100 ? -10.019 -4.053 8.613 1.00 84.81 100 ALA A C 1
ATOM 772 O O . ALA A 1 100 ? -8.802 -4.025 8.420 1.00 84.81 100 ALA A O 1
ATOM 773 N N . LYS A 1 101 ? -10.881 -4.510 7.709 1.00 87.12 101 LYS A N 1
ATOM 774 C CA . LYS A 1 101 ? -10.511 -4.977 6.379 1.00 87.12 101 LYS A CA 1
ATOM 775 C C . LYS A 1 101 ? -11.505 -4.416 5.378 1.00 87.12 101 LYS A C 1
ATOM 777 O O . LYS A 1 101 ? -12.701 -4.622 5.547 1.00 87.12 101 LYS A O 1
ATOM 782 N N . LEU A 1 102 ? -11.017 -3.756 4.335 1.00 88.31 102 LEU A N 1
ATOM 783 C CA . LEU A 1 102 ? -11.876 -3.209 3.289 1.00 88.31 102 LEU A CA 1
ATOM 784 C C . LEU A 1 102 ? -11.341 -3.534 1.895 1.00 88.31 102 LEU A C 1
ATOM 786 O O . LEU A 1 102 ? -10.129 -3.545 1.665 1.00 88.31 102 LEU A O 1
ATOM 790 N N . LYS A 1 103 ? -12.261 -3.795 0.967 1.00 88.75 103 LYS A N 1
ATOM 791 C CA . LYS A 1 103 ? -11.970 -3.812 -0.466 1.00 88.75 103 LYS A CA 1
ATOM 792 C C . LYS A 1 103 ? -12.017 -2.372 -0.960 1.00 88.75 103 LYS A C 1
ATOM 794 O O . LYS A 1 103 ? -12.966 -1.657 -0.644 1.00 88.75 103 LYS A O 1
ATOM 799 N N . VAL A 1 104 ? -11.015 -1.958 -1.728 1.00 86.88 104 VAL A N 1
ATOM 800 C CA . VAL A 1 104 ? -11.061 -0.676 -2.441 1.00 86.88 104 VAL A CA 1
ATOM 801 C C . VAL A 1 104 ? -11.454 -0.936 -3.892 1.00 86.88 104 VAL A C 1
ATOM 803 O O . VAL A 1 104 ? -10.990 -1.892 -4.513 1.00 86.88 104 VAL A O 1
ATOM 806 N N . THR A 1 105 ? -12.351 -0.116 -4.424 1.00 87.62 105 THR A N 1
ATOM 807 C CA . THR A 1 105 ? -12.897 -0.250 -5.777 1.00 87.62 105 THR A CA 1
ATOM 808 C C . THR A 1 105 ? -12.411 0.885 -6.666 1.00 87.62 105 THR A C 1
ATOM 810 O O . THR A 1 105 ? -12.241 1.993 -6.155 1.00 87.62 105 THR A O 1
ATOM 813 N N . PRO A 1 106 ? -12.211 0.647 -7.975 1.00 86.06 106 PRO A N 1
ATOM 814 C CA . PRO A 1 106 ? -11.864 1.709 -8.913 1.00 86.06 106 PRO A CA 1
ATOM 815 C C . PRO A 1 106 ? -12.866 2.868 -8.844 1.00 86.06 106 PRO A C 1
ATOM 817 O O . PRO A 1 106 ? -14.073 2.645 -8.900 1.00 86.06 106 PRO A O 1
ATOM 820 N N . ASP A 1 107 ? -12.353 4.090 -8.732 1.00 87.75 107 ASP A N 1
ATOM 821 C CA . ASP A 1 107 ? -13.124 5.343 -8.695 1.00 87.75 107 ASP A CA 1
ATOM 822 C C . ASP A 1 107 ? -12.734 6.292 -9.843 1.00 87.75 107 ASP A C 1
ATOM 824 O O . ASP A 1 107 ? -13.463 7.224 -10.171 1.00 87.75 107 ASP A O 1
ATOM 828 N N . GLY A 1 108 ? -11.599 6.046 -10.509 1.00 87.31 108 GLY A N 1
ATOM 829 C CA . GLY A 1 108 ? -11.208 6.806 -11.692 1.00 87.31 108 GLY A CA 1
ATOM 830 C C . GLY A 1 108 ? -9.799 6.511 -12.192 1.00 87.31 108 GLY A C 1
ATOM 831 O O . GLY A 1 108 ? -9.017 5.797 -11.562 1.00 87.31 108 GLY A O 1
ATOM 832 N N . GLU A 1 109 ? -9.459 7.118 -13.325 1.00 88.25 109 GLU A N 1
ATOM 833 C CA . GLU A 1 109 ? -8.116 7.099 -13.902 1.00 88.25 109 GLU A CA 1
ATOM 834 C C . GLU A 1 109 ? -7.693 8.503 -14.354 1.00 88.25 109 GLU A C 1
ATOM 836 O O . GLU A 1 109 ? -8.519 9.368 -14.644 1.00 88.25 109 GLU A O 1
ATOM 841 N N . GLY A 1 110 ? -6.386 8.736 -14.406 1.00 87.38 110 GLY A N 1
ATOM 842 C CA . GLY A 1 110 ? -5.786 9.990 -14.836 1.00 87.38 110 GLY A CA 1
ATOM 843 C C . GLY A 1 110 ? -4.368 9.787 -15.355 1.00 87.38 110 GLY A C 1
ATOM 844 O O . GLY A 1 110 ? -3.838 8.676 -15.410 1.00 87.38 110 GLY A O 1
ATOM 845 N N . SER A 1 111 ? -3.723 10.865 -15.782 1.00 88.56 111 SER A N 1
ATOM 846 C CA . SER A 1 111 ? -2.312 10.841 -16.172 1.00 88.56 111 SER A CA 1
ATOM 847 C C . SER A 1 111 ? -1.659 12.164 -15.805 1.00 88.56 111 SER A C 1
ATOM 849 O O . SER A 1 111 ? -2.298 13.210 -15.894 1.00 88.56 111 SER A O 1
ATOM 851 N N . VAL A 1 112 ? -0.410 12.109 -15.352 1.00 87.94 112 VAL A N 1
ATOM 852 C CA . VAL A 1 112 ? 0.373 13.286 -14.959 1.00 87.94 112 VAL A CA 1
ATOM 853 C C . VAL A 1 112 ? 1.797 13.170 -15.484 1.00 87.94 112 VAL A C 1
ATOM 855 O O . VAL A 1 112 ? 2.316 1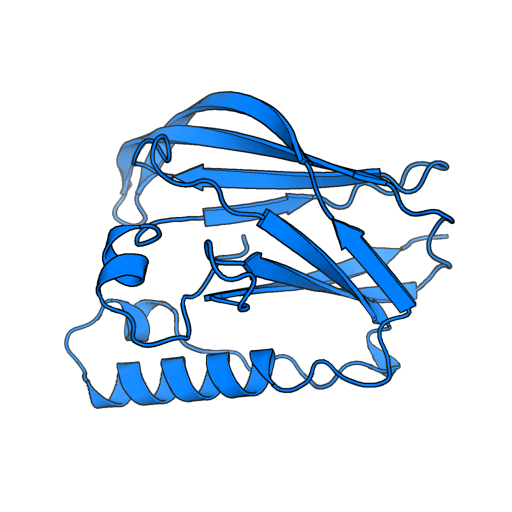2.062 -15.633 1.00 87.94 112 VAL A O 1
ATOM 858 N N . ASP A 1 113 ? 2.443 14.309 -15.716 1.00 89.56 113 ASP A N 1
ATOM 859 C CA . ASP A 1 113 ? 3.884 14.334 -15.945 1.00 89.56 113 ASP A CA 1
ATOM 860 C C . ASP A 1 113 ? 4.613 13.902 -14.669 1.00 89.56 113 ASP A C 1
ATOM 862 O O . ASP A 1 113 ? 4.322 14.370 -13.564 1.00 89.56 113 ASP A O 1
ATOM 866 N N . GLY A 1 114 ? 5.564 12.991 -14.822 1.00 84.00 114 GLY A N 1
ATOM 867 C CA . GLY A 1 114 ? 6.389 12.477 -13.743 1.00 84.00 114 GLY A CA 1
ATOM 868 C C . GLY A 1 114 ? 7.827 12.261 -14.188 1.00 84.00 114 GLY A C 1
ATOM 869 O O . GLY A 1 114 ? 8.230 12.592 -15.306 1.00 84.00 114 GLY A O 1
ATOM 870 N N . LYS A 1 115 ? 8.624 11.709 -13.279 1.00 81.31 115 LYS A N 1
ATOM 871 C CA . LYS A 1 115 ? 9.995 11.283 -13.547 1.00 81.31 115 LYS A CA 1
ATOM 872 C C . LYS A 1 115 ? 10.200 9.899 -12.952 1.00 81.31 115 LYS A C 1
ATOM 874 O O . LYS A 1 115 ? 9.682 9.623 -11.872 1.00 81.31 115 LYS A O 1
ATOM 879 N N . THR A 1 116 ? 10.937 9.044 -13.644 1.00 71.81 116 THR A N 1
ATOM 880 C CA . THR A 1 116 ? 11.481 7.810 -13.065 1.00 71.81 116 THR A CA 1
ATOM 881 C C . THR A 1 116 ? 12.523 8.139 -11.994 1.00 71.81 116 THR A C 1
ATOM 883 O O . THR A 1 116 ? 12.945 9.288 -11.852 1.00 71.81 116 THR A O 1
ATOM 886 N N . GLU A 1 117 ? 12.948 7.135 -11.222 1.00 66.19 117 GLU A N 1
ATOM 887 C CA . GLU A 1 117 ? 13.937 7.322 -10.145 1.00 66.19 117 GLU A CA 1
ATOM 888 C C . GLU A 1 117 ? 15.287 7.857 -10.646 1.00 66.19 117 GLU A C 1
ATOM 890 O O . GLU A 1 117 ? 15.957 8.594 -9.931 1.00 66.19 117 GLU A O 1
ATOM 895 N N . ASP A 1 118 ? 15.654 7.555 -11.893 1.00 71.88 118 ASP A N 1
ATOM 896 C CA . ASP A 1 118 ? 16.848 8.087 -12.565 1.00 71.88 118 ASP A CA 1
ATOM 897 C C . ASP A 1 118 ? 16.665 9.523 -13.111 1.00 71.88 118 ASP A C 1
ATOM 899 O O . ASP A 1 118 ? 17.587 10.101 -13.686 1.00 71.88 118 ASP A O 1
ATOM 903 N N . GLY A 1 119 ? 15.483 10.121 -12.926 1.00 77.81 119 GLY A N 1
ATOM 904 C CA . GLY A 1 119 ? 15.146 11.470 -13.371 1.00 77.81 119 GLY A CA 1
ATOM 905 C C . GLY A 1 119 ? 14.610 11.567 -14.801 1.00 77.81 119 GLY A C 1
ATOM 906 O O . GLY A 1 119 ? 14.293 12.682 -15.230 1.00 77.81 119 GLY A O 1
ATOM 907 N N . THR A 1 120 ? 14.466 10.451 -15.526 1.00 83.56 120 THR A N 1
ATOM 908 C CA . THR A 1 120 ? 13.937 10.459 -16.897 1.00 83.56 120 THR A CA 1
ATOM 909 C C . THR A 1 120 ? 12.460 10.886 -16.902 1.00 83.56 120 THR A C 1
ATOM 911 O O . THR A 1 120 ? 11.649 10.300 -16.181 1.00 83.56 120 THR A O 1
ATOM 914 N N . PRO A 1 121 ? 12.063 11.906 -17.688 1.00 87.12 121 PRO A N 1
ATOM 915 C CA . PRO A 1 121 ? 10.665 12.315 -17.798 1.00 87.12 121 PRO A CA 1
ATOM 916 C C . PRO A 1 121 ? 9.792 11.193 -18.365 1.00 87.12 121 PRO A C 1
ATOM 918 O O . PRO A 1 121 ? 10.124 10.600 -19.391 1.00 87.12 121 PRO A O 1
ATOM 921 N N . VAL A 1 122 ? 8.659 10.932 -17.718 1.00 86.19 122 VAL A N 1
ATOM 922 C CA . VAL A 1 122 ? 7.686 9.916 -18.136 1.00 86.19 122 VAL A CA 1
ATOM 923 C C . VAL A 1 122 ? 6.263 10.390 -17.867 1.00 86.19 122 VAL A C 1
ATOM 925 O O . VAL A 1 122 ? 6.024 11.176 -16.952 1.00 86.19 122 VAL A O 1
ATOM 928 N N . ILE A 1 123 ? 5.300 9.875 -18.631 1.00 86.38 123 ILE A N 1
ATOM 929 C CA . ILE A 1 123 ? 3.883 10.021 -18.289 1.00 86.38 123 ILE A CA 1
ATOM 930 C C . ILE A 1 123 ? 3.547 8.939 -17.266 1.00 86.38 123 ILE A C 1
ATOM 932 O O . ILE A 1 123 ? 3.699 7.751 -17.543 1.00 86.38 123 ILE A O 1
ATOM 936 N N . LEU A 1 124 ? 3.086 9.349 -16.087 1.00 83.56 124 LEU A N 1
ATOM 937 C CA . LEU A 1 124 ? 2.585 8.438 -15.068 1.00 83.56 124 LEU A CA 1
ATOM 938 C C . LEU A 1 124 ? 1.071 8.325 -15.198 1.00 83.56 124 LEU A C 1
ATOM 940 O O . LEU A 1 124 ? 0.341 9.305 -15.037 1.00 83.56 124 LEU A O 1
ATOM 944 N N . HIS A 1 125 ? 0.596 7.114 -15.452 1.00 83.44 125 HIS A N 1
ATOM 945 C CA . HIS A 1 125 ? -0.814 6.770 -15.373 1.00 83.44 125 HIS A CA 1
ATOM 946 C C . HIS A 1 125 ? -1.202 6.600 -13.908 1.00 83.44 125 HIS A C 1
ATOM 948 O O . HIS A 1 125 ? -0.558 5.843 -13.182 1.00 83.44 125 HIS A O 1
ATOM 954 N N . LYS A 1 126 ? -2.237 7.325 -13.477 1.00 84.88 126 LYS A N 1
ATOM 955 C CA . LYS A 1 126 ? -2.783 7.264 -12.123 1.00 84.88 126 LYS A CA 1
ATOM 956 C C . LYS A 1 126 ? -4.110 6.527 -12.127 1.00 84.88 126 LYS A C 1
ATOM 958 O O . LYS A 1 126 ? -4.976 6.832 -12.939 1.00 84.88 126 LYS A O 1
ATOM 963 N N . TYR A 1 127 ? -4.274 5.622 -11.180 1.00 83.69 127 TYR A N 1
ATOM 964 C CA . TYR A 1 127 ? -5.505 4.887 -10.934 1.00 83.69 127 TYR A CA 1
ATOM 965 C C . TYR A 1 127 ? -5.947 5.165 -9.508 1.00 83.69 127 TYR A C 1
ATOM 967 O O . TYR A 1 127 ? -5.149 5.051 -8.575 1.00 83.69 127 TYR A O 1
ATOM 975 N N . PHE A 1 128 ? -7.204 5.556 -9.353 1.00 85.12 128 PHE A N 1
ATOM 976 C CA . PHE A 1 128 ? -7.787 5.924 -8.075 1.00 85.12 128 PHE A CA 1
ATOM 977 C C . PHE A 1 128 ? -8.730 4.822 -7.629 1.00 85.12 128 PHE A C 1
ATOM 979 O O . PHE A 1 128 ? -9.581 4.374 -8.398 1.00 85.12 128 PHE A O 1
ATOM 986 N N . TYR A 1 129 ? -8.578 4.406 -6.381 1.00 86.19 129 TYR A N 1
ATOM 987 C CA . TYR A 1 129 ? -9.441 3.437 -5.736 1.00 86.19 129 TYR A CA 1
ATOM 988 C C . TYR A 1 129 ? -9.949 4.022 -4.429 1.00 86.19 129 TYR A C 1
ATOM 990 O O . TYR A 1 129 ? -9.188 4.653 -3.691 1.00 86.19 129 TYR A O 1
ATOM 998 N N . LYS A 1 130 ? -11.217 3.766 -4.122 1.00 87.81 130 LYS A N 1
ATOM 999 C CA . LYS A 1 130 ? -11.847 4.184 -2.873 1.00 87.81 130 LYS A CA 1
ATOM 1000 C C . LYS A 1 130 ? -12.427 3.009 -2.128 1.00 87.81 130 LYS A C 1
ATOM 1002 O O . LYS A 1 130 ? -12.897 2.044 -2.723 1.00 87.81 130 LYS A O 1
ATOM 1007 N N . GLY A 1 131 ? -12.424 3.107 -0.813 1.00 87.00 131 GLY A N 1
ATOM 1008 C CA . GLY A 1 131 ? -13.179 2.211 0.041 1.00 87.00 131 GLY A CA 1
ATOM 1009 C C . GLY A 1 131 ? -13.597 2.921 1.311 1.00 87.00 131 GLY A C 1
ATOM 1010 O O . GLY A 1 131 ? -13.037 3.953 1.675 1.00 87.00 131 GLY A O 1
ATOM 1011 N N . LYS A 1 132 ? -14.605 2.371 1.976 1.00 86.12 132 LYS A N 1
ATOM 1012 C CA . LYS A 1 132 ? -15.191 2.959 3.173 1.00 86.12 132 LYS A CA 1
ATOM 1013 C C . LYS A 1 132 ? -15.233 1.920 4.277 1.00 86.12 132 LYS A C 1
ATOM 1015 O O . LYS A 1 132 ? -15.583 0.769 4.024 1.00 86.12 132 LYS A O 1
ATOM 1020 N N . LEU A 1 133 ? -14.848 2.324 5.482 1.00 83.81 133 LEU A N 1
ATOM 1021 C CA . LEU A 1 133 ? -15.039 1.503 6.669 1.00 83.81 133 LEU A CA 1
ATOM 1022 C C . LEU A 1 133 ? -16.495 1.538 7.131 1.00 83.81 133 LEU A C 1
ATOM 1024 O O . LEU A 1 133 ? -17.154 2.572 7.053 1.00 83.81 133 LE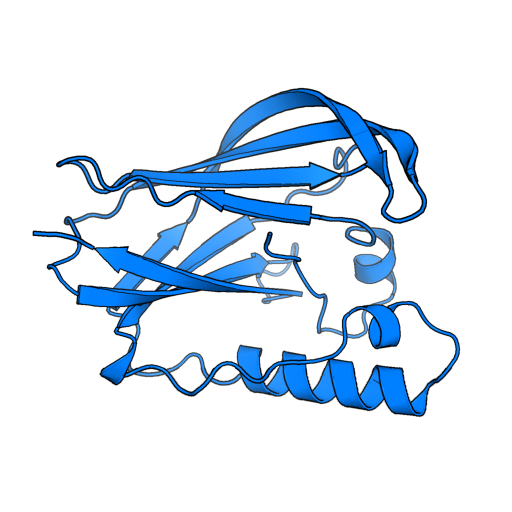U A O 1
ATOM 1028 N N . ASP A 1 134 ? -16.959 0.433 7.711 1.00 81.50 134 ASP A N 1
ATOM 1029 C CA . ASP A 1 134 ? -18.273 0.379 8.366 1.00 81.50 134 ASP A CA 1
ATOM 1030 C C . ASP A 1 134 ? -18.341 1.288 9.605 1.00 81.50 134 ASP A C 1
ATOM 1032 O O . ASP A 1 134 ? -19.418 1.684 10.048 1.00 81.50 134 ASP A O 1
ATOM 1036 N N . SER A 1 135 ? -17.192 1.609 10.205 1.00 80.38 135 SER A N 1
ATOM 1037 C CA . SER A 1 135 ? -17.079 2.516 11.348 1.00 80.38 135 SER A CA 1
ATOM 1038 C C . SER A 1 135 ? -15.727 3.239 11.344 1.00 80.38 135 SER A C 1
ATOM 1040 O O . SER A 1 135 ? -14.723 2.628 10.962 1.00 80.38 135 SER A O 1
ATOM 1042 N N . PRO A 1 136 ? -15.666 4.513 11.779 1.00 83.06 136 PRO A N 1
ATOM 1043 C CA . PRO A 1 136 ? -14.405 5.238 11.901 1.00 83.06 136 PRO A CA 1
ATOM 1044 C C . PRO A 1 136 ? -13.415 4.539 12.840 1.00 83.06 136 PRO A C 1
ATOM 1046 O O . PRO A 1 136 ? -13.801 3.876 13.803 1.00 83.06 136 PRO A O 1
ATOM 1049 N N . LEU A 1 137 ? -12.121 4.718 12.575 1.00 84.44 137 LEU A N 1
ATOM 1050 C CA . LEU A 1 137 ? -11.070 4.225 13.460 1.00 84.44 137 LEU A CA 1
ATOM 1051 C C . LEU A 1 137 ? -10.952 5.121 14.692 1.00 84.44 137 LEU A C 1
ATOM 1053 O O . LEU A 1 137 ? -10.883 6.344 14.587 1.00 84.44 137 LEU A O 1
ATOM 1057 N N . GLU A 1 138 ? -10.844 4.492 15.856 1.00 86.62 138 GLU A N 1
ATOM 1058 C CA . GLU A 1 138 ? -10.506 5.174 17.103 1.00 86.62 138 GLU A CA 1
ATOM 1059 C C . GLU A 1 138 ? -9.132 5.869 17.014 1.00 86.62 138 GLU A C 1
ATOM 1061 O O . GLU A 1 138 ? -8.232 5.362 16.333 1.00 86.62 138 GLU A O 1
ATOM 1066 N N . PRO A 1 139 ? -8.892 6.957 17.766 1.00 88.00 139 PRO A N 1
ATOM 1067 C CA . PRO A 1 139 ? -7.576 7.580 17.846 1.00 88.00 139 PRO A CA 1
ATOM 1068 C C . PRO A 1 139 ? -6.441 6.606 18.198 1.00 88.00 139 PRO A C 1
ATOM 1070 O O . PRO A 1 139 ? -6.580 5.715 19.051 1.00 88.00 139 PRO A O 1
ATOM 1073 N N . GLY A 1 140 ? -5.294 6.786 17.539 1.00 86.69 140 GLY A N 1
ATOM 1074 C CA . GLY A 1 140 ? -4.090 5.982 17.752 1.00 86.69 140 GLY A CA 1
ATOM 1075 C C . GLY A 1 140 ? -3.283 5.700 16.487 1.00 86.69 140 GLY A C 1
ATOM 1076 O O . GLY A 1 140 ? -3.609 6.163 15.396 1.00 86.69 140 GLY A O 1
ATOM 1077 N N . ASP A 1 141 ? -2.223 4.913 16.657 1.00 86.00 141 ASP A N 1
ATOM 1078 C CA . ASP A 1 141 ? -1.322 4.518 15.576 1.00 86.00 141 ASP A CA 1
ATOM 1079 C C . ASP A 1 141 ? -1.708 3.158 14.988 1.00 86.00 141 ASP A C 1
ATOM 1081 O O . ASP A 1 141 ? -2.028 2.205 15.710 1.00 86.00 141 ASP A O 1
ATOM 1085 N N . TYR A 1 142 ? -1.605 3.060 13.668 1.00 83.12 142 TYR A N 1
ATOM 1086 C CA . TYR A 1 142 ? -1.983 1.912 12.859 1.00 83.12 142 TYR A CA 1
ATOM 1087 C C . TYR A 1 142 ? -0.918 1.572 11.813 1.00 83.12 142 TYR A C 1
ATOM 1089 O O . TYR A 1 142 ? -0.155 2.422 11.350 1.00 83.12 142 TYR A O 1
ATOM 1097 N N . ILE A 1 143 ? -0.928 0.310 11.394 1.00 82.12 143 ILE A N 1
ATOM 1098 C CA . ILE A 1 143 ? -0.260 -0.185 10.196 1.00 82.12 143 ILE A CA 1
ATOM 1099 C C . ILE A 1 143 ? -1.339 -0.540 9.174 1.00 82.12 143 ILE A C 1
ATOM 1101 O O . ILE A 1 143 ? -2.218 -1.361 9.450 1.00 82.12 143 ILE A O 1
ATOM 1105 N N . LEU A 1 144 ? -1.256 0.078 7.999 1.00 80.94 144 LEU A N 1
ATOM 1106 C CA . LEU A 1 144 ? -2.087 -0.216 6.837 1.00 80.94 144 LEU A CA 1
ATOM 1107 C C . LEU A 1 144 ? -1.311 -1.147 5.917 1.00 80.94 144 LEU A C 1
ATOM 1109 O O . LEU A 1 144 ? -0.221 -0.791 5.478 1.00 80.94 144 LEU A O 1
ATOM 1113 N N . LYS A 1 145 ? -1.863 -2.320 5.622 1.00 80.62 145 LYS A N 1
ATOM 1114 C CA . LYS A 1 145 ? -1.312 -3.286 4.670 1.00 80.62 145 LYS A CA 1
ATOM 1115 C C . LYS A 1 145 ? -2.194 -3.310 3.429 1.00 80.62 145 LYS A C 1
ATOM 1117 O O . LYS A 1 145 ? -3.361 -3.674 3.521 1.00 80.62 145 LYS A O 1
ATOM 1122 N N . VAL A 1 146 ? -1.641 -2.936 2.283 1.00 79.62 146 VAL A N 1
ATOM 1123 C CA . VAL A 1 146 ? -2.298 -3.059 0.980 1.00 79.62 146 VAL A CA 1
ATOM 1124 C C . VAL A 1 146 ? -1.854 -4.361 0.344 1.00 79.62 146 VAL A C 1
ATOM 1126 O O . VAL A 1 146 ? -0.654 -4.637 0.281 1.00 79.62 146 VAL A O 1
ATOM 1129 N N . PHE A 1 147 ? -2.806 -5.143 -0.149 1.00 79.88 147 PHE A N 1
ATOM 1130 C CA . PHE A 1 147 ? -2.503 -6.310 -0.961 1.00 79.88 147 PHE A CA 1
ATOM 1131 C C . PHE A 1 147 ? -3.354 -6.355 -2.220 1.00 79.88 147 PHE A C 1
ATOM 1133 O O . PHE A 1 147 ? -4.528 -5.981 -2.213 1.00 79.88 147 PHE A O 1
ATOM 1140 N N . ALA A 1 148 ? -2.725 -6.819 -3.295 1.00 76.94 148 ALA A N 1
ATOM 1141 C CA . ALA A 1 148 ? -3.394 -7.178 -4.534 1.00 76.94 148 ALA A CA 1
ATOM 1142 C C . ALA A 1 148 ? -3.738 -8.666 -4.505 1.00 76.94 148 ALA A C 1
ATOM 1144 O O . ALA A 1 148 ? -2.994 -9.467 -3.925 1.00 76.94 148 ALA A O 1
ATOM 1145 N N . ARG A 1 149 ? -4.848 -9.030 -5.139 1.00 74.31 149 ARG A N 1
ATOM 1146 C CA . ARG A 1 149 ? -5.178 -10.416 -5.453 1.00 74.31 149 ARG A CA 1
ATOM 1147 C C . ARG A 1 149 ? -5.089 -10.670 -6.948 1.00 74.31 149 ARG A C 1
ATOM 1149 O O . ARG A 1 149 ? -5.406 -9.789 -7.745 1.00 74.31 149 ARG A O 1
ATOM 1156 N N . ASP A 1 150 ? -4.654 -11.872 -7.300 1.00 66.75 150 ASP A N 1
ATOM 1157 C CA . ASP A 1 150 ? -4.663 -12.351 -8.676 1.00 66.75 150 ASP A CA 1
ATOM 1158 C C . ASP A 1 150 ? -6.069 -12.808 -9.115 1.00 66.75 150 ASP A C 1
ATOM 1160 O O . ASP A 1 150 ? -7.035 -12.769 -8.347 1.00 66.75 150 ASP A O 1
ATOM 1164 N N . THR A 1 151 ? -6.186 -13.283 -10.358 1.00 65.50 151 THR A N 1
ATOM 1165 C CA . THR A 1 151 ? -7.451 -13.781 -10.929 1.00 65.50 151 THR A CA 1
ATOM 1166 C C . THR A 1 151 ? -7.992 -15.039 -10.241 1.00 65.50 151 THR A C 1
ATOM 1168 O O . THR A 1 151 ? -9.144 -15.409 -10.464 1.00 65.50 151 THR A O 1
ATOM 1171 N N . LYS A 1 152 ? -7.191 -15.697 -9.394 1.00 67.00 152 LYS A N 1
ATOM 1172 C CA . LYS A 1 152 ? -7.579 -16.852 -8.572 1.00 67.00 152 LYS A CA 1
ATOM 1173 C C . LYS A 1 152 ? -7.948 -16.445 -7.139 1.00 67.00 152 LYS A C 1
ATOM 1175 O O . LYS A 1 152 ? -8.391 -17.290 -6.364 1.00 67.00 152 LYS A O 1
ATOM 1180 N N . GLY A 1 153 ? -7.808 -15.165 -6.788 1.00 67.69 153 GLY A N 1
ATOM 1181 C CA . GLY A 1 153 ? -8.075 -14.625 -5.457 1.00 67.69 153 GLY A CA 1
ATOM 1182 C C . GLY A 1 153 ? -6.910 -14.772 -4.469 1.00 67.69 153 GLY A C 1
ATOM 1183 O O . GLY A 1 153 ? -7.075 -14.447 -3.287 1.00 67.69 153 GLY A O 1
ATOM 1184 N N . GLU A 1 154 ? -5.743 -15.238 -4.920 1.00 68.56 154 GLU A N 1
ATOM 1185 C CA . GLU A 1 154 ? -4.544 -15.394 -4.097 1.00 68.56 154 GLU A CA 1
ATOM 1186 C C . GLU A 1 154 ? -3.844 -14.046 -3.912 1.00 68.56 154 GLU A C 1
ATOM 1188 O O . GLU A 1 154 ? -3.788 -13.225 -4.826 1.00 68.56 154 GLU A O 1
ATOM 1193 N N . ARG A 1 155 ? -3.311 -13.784 -2.710 1.00 69.88 155 ARG A N 1
ATOM 1194 C CA . ARG A 1 155 ? -2.591 -12.533 -2.442 1.00 69.88 155 ARG A CA 1
ATOM 1195 C C . ARG A 1 155 ? -1.251 -12.543 -3.190 1.00 69.88 155 ARG A C 1
ATOM 1197 O O . ARG A 1 155 ? -0.407 -13.392 -2.912 1.00 69.88 155 ARG A O 1
ATOM 1204 N N . CYS A 1 156 ? -1.052 -11.589 -4.095 1.00 61.06 156 CYS A N 1
ATOM 1205 C CA . CYS A 1 156 ? 0.083 -11.562 -5.023 1.00 61.06 156 CYS A CA 1
ATOM 1206 C C . CYS A 1 156 ? 0.980 -10.321 -4.894 1.00 61.06 156 CYS A C 1
ATOM 1208 O O . CYS A 1 156 ? 2.074 -10.294 -5.449 1.00 61.06 156 CYS A O 1
ATOM 1210 N N . GLY A 1 157 ? 0.566 -9.303 -4.137 1.00 66.06 157 GLY A N 1
ATOM 1211 C CA . GLY A 1 157 ? 1.373 -8.107 -3.900 1.00 66.06 157 GLY A CA 1
ATOM 1212 C C . GLY A 1 157 ? 1.190 -7.561 -2.494 1.00 66.06 157 GLY A C 1
ATOM 1213 O O . GLY A 1 157 ? 0.118 -7.721 -1.912 1.00 66.06 157 GLY A O 1
ATOM 1214 N N . PHE A 1 158 ? 2.217 -6.897 -1.961 1.00 69.62 158 PHE A N 1
ATOM 1215 C CA . PHE A 1 158 ? 2.203 -6.343 -0.608 1.00 69.62 158 PHE A CA 1
ATOM 1216 C C . PHE A 1 158 ? 2.841 -4.951 -0.521 1.00 69.62 158 PHE A C 1
ATOM 1218 O O . PHE A 1 158 ? 3.928 -4.725 -1.047 1.00 69.62 158 PHE A O 1
ATOM 1225 N N . ALA A 1 159 ? 2.195 -4.043 0.210 1.00 72.88 159 ALA A N 1
ATOM 1226 C CA . ALA A 1 159 ? 2.772 -2.784 0.676 1.00 72.88 159 ALA A CA 1
ATOM 1227 C C . ALA A 1 159 ? 2.267 -2.455 2.085 1.00 72.88 159 ALA A C 1
ATOM 1229 O O . ALA A 1 159 ? 1.132 -2.788 2.420 1.00 72.88 159 ALA A O 1
ATOM 1230 N N . ALA A 1 160 ? 3.070 -1.771 2.904 1.00 73.69 160 ALA A N 1
ATOM 1231 C CA . ALA A 1 160 ? 2.651 -1.369 4.246 1.00 73.69 160 ALA A CA 1
ATOM 1232 C C . ALA A 1 160 ? 3.049 0.065 4.603 1.00 73.69 160 ALA A C 1
ATOM 1234 O O . ALA A 1 160 ? 4.195 0.457 4.404 1.00 73.69 160 ALA A O 1
ATOM 1235 N N . ALA A 1 161 ? 2.115 0.819 5.184 1.00 73.12 161 ALA A N 1
ATOM 1236 C CA . ALA A 1 161 ? 2.311 2.177 5.693 1.00 73.12 161 ALA A CA 1
ATOM 1237 C C . ALA A 1 161 ? 2.002 2.267 7.185 1.00 73.12 161 ALA A C 1
ATOM 1239 O O . ALA A 1 161 ? 1.085 1.616 7.680 1.00 73.12 161 ALA A O 1
ATOM 1240 N N . LYS A 1 162 ? 2.709 3.163 7.879 1.00 75.44 162 LYS A N 1
ATOM 1241 C CA . LYS A 1 162 ? 2.268 3.685 9.176 1.00 75.44 162 LYS A CA 1
ATOM 1242 C C . LYS A 1 162 ? 1.200 4.753 8.946 1.00 75.44 162 LYS A C 1
ATOM 1244 O O . LYS A 1 162 ? 1.340 5.579 8.047 1.00 75.44 162 LYS A O 1
ATOM 1249 N N . PHE A 1 163 ? 0.167 4.746 9.771 1.00 80.12 163 PHE A N 1
ATOM 1250 C CA . PHE A 1 163 ? -0.944 5.687 9.729 1.00 80.12 163 PHE A CA 1
ATOM 1251 C C . PHE A 1 163 ? -1.321 6.086 11.153 1.00 80.12 163 PHE A C 1
ATOM 1253 O O . PHE A 1 163 ? -1.355 5.234 12.033 1.00 80.12 163 PHE A O 1
ATOM 1260 N N . ALA A 1 164 ? -1.590 7.366 11.395 1.00 81.50 164 ALA A N 1
ATOM 1261 C CA . ALA A 1 164 ? -1.935 7.864 12.721 1.00 81.50 164 ALA A CA 1
ATOM 1262 C C . ALA A 1 164 ? -3.267 8.609 12.668 1.00 81.50 164 ALA A C 1
ATOM 1264 O O . ALA A 1 164 ? -3.419 9.569 11.911 1.00 81.50 164 ALA A O 1
ATOM 1265 N N . VAL A 1 165 ? -4.200 8.184 13.514 1.00 80.19 165 VAL A N 1
ATOM 1266 C CA . VAL A 1 165 ? -5.482 8.848 13.736 1.00 80.19 165 VAL A CA 1
ATOM 1267 C C . VAL A 1 165 ? -5.329 9.827 14.884 1.00 80.19 165 VAL A C 1
ATOM 1269 O O . VAL A 1 165 ? -5.064 9.433 16.026 1.00 80.19 165 VAL A O 1
ATOM 1272 N N . LYS A 1 166 ? -5.495 11.112 14.576 1.00 79.50 166 LYS A N 1
ATOM 1273 C CA . LYS A 1 166 ? -5.473 12.184 15.572 1.00 79.50 166 LYS A CA 1
ATOM 1274 C C . LYS A 1 166 ? -6.835 12.298 16.265 1.00 79.50 166 LYS A C 1
ATOM 1276 O O . LYS A 1 166 ? -7.847 11.882 15.712 1.00 79.50 166 LYS A O 1
ATOM 1281 N N . LYS A 1 167 ? -6.816 12.827 17.489 1.00 65.81 167 LYS A N 1
ATOM 1282 C CA . LYS A 1 167 ? -8.023 13.241 18.217 1.00 65.81 167 LYS A CA 1
ATOM 1283 C C . LYS A 1 167 ? -8.583 14.541 17.662 1.00 65.81 167 LYS A C 1
ATOM 1285 O O . LYS A 1 167 ? -7.758 15.341 17.163 1.00 65.81 167 LYS A O 1
#

Sequence (167 aa):
HLALYNLTGDPGLQIQYPKLDLHLEATQGDDGEFTLTISSPSRTKDLDPEFWVEVTRSSQAHDVKEFDKAALTGDDDKARAKAEDVIAANHANSNDKVVAKLKVTPDGEGSVDGKTEDGTPVILHKYFYKGKLDSPLEPGDYILKVFARDTKGERCGFAAAKFAVKK

Secondary structure (DSSP, 8-state):
-EE-EE-S--HHHHHHSTT-EEEEE----TT-EEEEEEEESS--TT---EEEEEEEETTTSPP-----THHHHSS-HHHHHHHHHHHHHHHH--SS-EEEEEEEEEEEEEEEEEE-TT--EEEEEEEEEEEE-SSPPPSEEEEEEEEEE-TTS-EEEEEEEEEEE--

Radius of gyration: 16.02 Å; chains: 1; bounding box: 41×31×38 Å

pLDDT: mean 72.32, std 13.58, range [33.19, 89.56]

Foldseek 3Di:
DKAKDFADPPVVVCVQRVFKDKDWDFDDDQFRKTKIKIKGLDDNVVDPWWKKKFKFAPVGDDDQDDADPVLCVDPPPVSNVVRSVSQVVNVVRPDDTGPDMWTWAWPDKDWDWDADPVRHIGIMIMTMTMITTPHHDDFHKIKMWMFIADPVRDTTIIIIDIDGDDD

=== Feature glossary ===
The record interleaves many kinds of information about one protein. Here is each kind framed as the question it answers.

Q: What known structures does this most resemble?
A: Structural nearest neighbors (via Foldseek easy-search vs the PDB). Reported per hit: target PDB id, E-value, and alignment TM-score. A TM-score above ~0.5 is the conventional threshold for 'same fold'.

Q: Where is each backbone atom in 3D?
A: The mmCIF table is the protein's shape written out atom by atom. For each backbone N, Cα, C, and carbonyl O, it records an (x, y, z) coordinate triple in Å plus the residue type, chain letter, and residue number.

Q: What are the backbone torsion angles?
A: The φ/ψ torsion pair specifies the backbone conformation at each residue. φ rotates about the N–Cα bond, ψ about the Cα–C bond. Steric clashes forbid most of the (φ, ψ) plane — the allowed regions (α-helix basin, β-sheet basin, left-handed helix) are the Ramachandran-allowed regions.

Q: Which residues are buried vs exposed?
A: Solvent-accessible surface area (SASA) is the area in Å² traced out by the centre of a 1.4 Å probe sphere (a water molecule) rolled over the protein's van der Waals surface (Shrake–Rupley / Lee–Richards construction). Buried residues have near-zero SASA; fully exposed residues can exceed 200 Å². The total SASA scales roughly with the number of surface residues.

Q: How confident is the AlphaFold model at each residue?
A: pLDDT is the predicted lDDT-Cα score: AlphaFold's confidence that the local environment of each residue (all inter-atomic distances within 15 Å) is correctly placed. It is a per-residue number between 0 and 100, with higher meaning more reliable.

Q: What does the local fold look like, residue by residue?
A: 3Di is Foldseek's structural alphabet. Each residue is assigned one of twenty discrete states based on how its Cα sits relative to its spatial (not sequential) neighbors. Aligning 3Di strings finds structural homologs roughly as well as full 3D superposition, but orders of magnitude faster.

Q: How big and how compact is the whole molecule?
A: Radius of gyration (Rg) is the root-mean-square distance of Cα atoms from their centroid — a single number for overall size and compactness. A globular domain of N residues has Rg ≈ 2.2·N^0.38 Å; an extended or disordered chain has a much larger Rg. The Cα contact count is the number of residue pairs whose Cα atoms are within 8 Å and are more than four positions apart in sequence — a standard proxy for tertiary packing density. The bounding box is the smallest axis-aligned box enclosing all Cα atoms.

Q: Which residues are in helices, strands, or loops?
A: DSSP 8-state secondary structure assigns each residue one of H (α-helix), G (3₁₀-helix), I (π-helix), E (extended β-strand), B (isolated β-bridge), T (hydrogen-bonded turn), S (bend), or '-' (coil). The assignment is computed from backbone hydrogen-bond geometry via the Kabsch–Sander algorithm.

Q: How mobile is each atom in the crystal?
A: Crystallographic B-factors measure how much each atom's electron density is smeared out, in Å². They rise in mobile loops and surface residues and fall in the buried interior. In AlphaFold models this column is repurposed to hold pLDDT instead.

Q: What if only a Cα trace is available?
A: P-SEA three-state annotation labels each residue as helix, strand, or coil based purely on the geometry of the Cα trace. It serves as a fallback when the full backbone (and thus DSSP) is unavailable.

Q: What family and function is it annotated with?
A: Database cross-references. InterPro integrates a dozen domain/family signature databases into unified entries with residue-range hits. GO terms attach function/process/location labels with evidence codes. CATH codes position the fold in a four-level structural taxonomy. Organism is the NCBI-taxonomy species name.

Q: Are the domains correctly placed relative to each other?
A: Predicted Aligned Error (PAE) is an AlphaFold confidence matrix: entry (i, j) is the expected error in the position of residue j, in ångströms, when the prediction is superimposed on the true structure at residue i. Low PAE within a block of residues means that block is internally rigid and well-predicted; high PAE between two blocks means their relative placement is uncertain even if each block individually is confident.

Q: What do the diagnostic plots show?
A: Three diagnostic plots accompany the record. The Cα contact map visualizes the tertiary structure as a 2D adjacency matrix (8 Å cutoff, sequence-local contacts suppressed). The Ramachandran plot shows the distribution of backbone (φ, ψ) torsions, with points in the α and β basins reflecting secondary structure content. The PAE plot shows AlphaFold's inter-residue confidence as a color matrix.

Q: What is the amino-acid chain?
A: Primary structure: the covalent order of the twenty standard amino acids along the backbone. Two proteins with the same sequence will (almost always) fold to the same structure; two with 30% identity often share a fold but not the details.

Q: What do the rendered images show?
A: The six renders are orthographic views along the three Cartesian axes in both directions. Representation (cartoon, sticks, or surface) and color scheme (sequence-rainbow or by-chain) vary across proteins so the training set covers all the common visualization conventions.